Protein AF-A0AAN6WSN1-F1 (afdb_monomer_lite)

pLDDT: mean 79.39, std 18.11, range [33.16, 96.75]

Foldseek 3Di:
DDDPQDDDPNFGEDAQDALNDGDDADPVQKDFDADPVPRDGHHIYGDDDLLSVLRSVLSVLVVCLQVQLVVCCVVPVDDSVVSSVVSNVSSVVSNVVSVVVVVVVPDDDPPPPDDDPPDDPCPPPPDPPPDDD

Structure (mmCIF, N/CA/C/O backbone):
data_AF-A0AAN6WSN1-F1
#
_entry.id   AF-A0AAN6WSN1-F1
#
loop_
_atom_site.group_PDB
_atom_site.id
_atom_site.type_symbol
_atom_site.label_atom_id
_atom_site.label_alt_id
_atom_site.label_comp_id
_atom_site.label_asym_id
_atom_site.label_entity_id
_atom_site.label_seq_id
_atom_site.pdbx_PDB_ins_code
_atom_site.Cartn_x
_atom_site.Cartn_y
_atom_site.Cartn_z
_atom_site.occupancy
_atom_site.B_iso_or_equiv
_atom_site.auth_seq_id
_atom_site.auth_comp_id
_atom_site.auth_asym_id
_atom_site.auth_atom_id
_atom_site.pdbx_PDB_model_num
ATOM 1 N N . MET A 1 1 ? -12.529 13.467 -18.524 1.00 37.91 1 MET A N 1
ATOM 2 C CA . MET A 1 1 ? -11.155 13.296 -18.003 1.00 37.91 1 MET A CA 1
ATOM 3 C C . MET A 1 1 ? -10.475 12.191 -18.797 1.00 37.91 1 MET A C 1
ATOM 5 O O . MET A 1 1 ? -10.824 11.030 -18.634 1.00 37.91 1 MET A O 1
ATOM 9 N N . SER A 1 2 ? -9.598 12.546 -19.733 1.00 33.16 2 SER A N 1
ATOM 10 C CA . SER A 1 2 ? -8.891 11.603 -20.607 1.00 33.16 2 SER A CA 1
ATOM 11 C C . SER A 1 2 ? -7.834 10.828 -19.813 1.00 33.16 2 SER A C 1
ATOM 13 O O . SER A 1 2 ? -6.831 11.406 -19.399 1.00 33.16 2 SER A O 1
ATOM 15 N N . LYS A 1 3 ? -8.058 9.526 -19.582 1.00 44.72 3 LYS A N 1
ATOM 16 C CA . LYS A 1 3 ? -7.036 8.602 -19.062 1.00 44.72 3 LYS A CA 1
ATOM 17 C C . LYS A 1 3 ? -5.849 8.619 -20.032 1.00 44.72 3 LYS A C 1
ATOM 19 O O . LYS A 1 3 ? -5.996 8.194 -21.173 1.00 44.72 3 LYS A O 1
ATOM 24 N N . LEU A 1 4 ? -4.693 9.116 -19.594 1.00 47.78 4 LEU A N 1
ATOM 25 C CA . LEU A 1 4 ? -3.424 8.959 -20.307 1.00 47.78 4 LEU A CA 1
ATOM 26 C C . LEU A 1 4 ? -3.053 7.471 -20.279 1.00 47.78 4 LEU A C 1
ATOM 28 O O . LEU A 1 4 ? -2.417 6.992 -19.345 1.00 47.78 4 LEU A O 1
ATOM 32 N N . THR A 1 5 ? -3.532 6.710 -21.260 1.00 56.72 5 THR A N 1
ATOM 33 C CA . THR A 1 5 ? -3.188 5.296 -21.413 1.00 56.72 5 THR A CA 1
ATOM 34 C C . THR A 1 5 ? -1.816 5.214 -22.063 1.00 56.72 5 THR A C 1
ATOM 36 O O . THR A 1 5 ? -1.692 5.196 -23.283 1.00 56.72 5 THR A O 1
ATOM 39 N N . ILE A 1 6 ? -0.771 5.203 -21.240 1.00 68.06 6 ILE A N 1
ATOM 40 C CA . ILE A 1 6 ? 0.578 4.899 -21.710 1.00 68.06 6 ILE A CA 1
ATOM 41 C C . ILE A 1 6 ? 0.612 3.399 -22.029 1.00 68.06 6 ILE A C 1
ATOM 43 O O . ILE A 1 6 ? 0.208 2.565 -21.214 1.00 68.06 6 ILE A O 1
ATOM 47 N N . THR A 1 7 ? 1.025 3.060 -23.249 1.00 75.81 7 THR A N 1
ATOM 48 C CA . THR A 1 7 ? 1.013 1.687 -23.765 1.00 75.81 7 THR A CA 1
ATOM 49 C C . THR A 1 7 ? 2.424 1.133 -23.909 1.00 75.81 7 THR A C 1
ATOM 51 O O . THR A 1 7 ? 3.289 1.800 -24.469 1.00 75.81 7 THR A O 1
ATOM 54 N N . HIS A 1 8 ? 2.635 -0.113 -23.486 1.00 73.06 8 HIS A N 1
ATOM 55 C CA . HIS A 1 8 ? 3.847 -0.889 -23.744 1.00 73.06 8 HIS A CA 1
ATOM 56 C C . HIS A 1 8 ? 3.465 -2.154 -24.512 1.00 73.06 8 HIS A C 1
ATOM 58 O O . HIS A 1 8 ? 2.559 -2.879 -24.102 1.00 73.06 8 HIS A O 1
ATOM 64 N N . SER A 1 9 ? 4.124 -2.414 -25.646 1.00 73.56 9 SER A N 1
ATOM 65 C CA . SER A 1 9 ? 3.811 -3.565 -26.515 1.00 73.56 9 SER A CA 1
ATOM 66 C C . SER A 1 9 ? 2.314 -3.667 -26.870 1.00 73.56 9 SER A C 1
ATOM 68 O O . SER A 1 9 ? 1.702 -4.729 -26.754 1.00 73.56 9 SER A O 1
ATOM 70 N N . SER A 1 10 ? 1.704 -2.532 -27.236 1.00 77.25 10 SER A N 1
ATOM 71 C CA . SER A 1 10 ? 0.278 -2.404 -27.591 1.00 77.25 10 SER A CA 1
ATOM 72 C C . SER A 1 10 ? -0.724 -2.761 -26.479 1.00 77.25 10 SER A C 1
ATOM 74 O O . SER A 1 10 ? -1.912 -2.921 -26.750 1.00 77.25 10 SER A O 1
ATOM 76 N N . ARG A 1 11 ? -0.278 -2.862 -25.219 1.00 81.44 11 ARG A N 1
ATOM 77 C CA . ARG A 1 11 ? -1.132 -3.075 -24.038 1.00 81.44 11 ARG A CA 1
ATOM 78 C C . ARG A 1 11 ? -0.976 -1.937 -23.035 1.00 81.44 11 ARG A C 1
ATOM 80 O O . ARG A 1 11 ? 0.064 -1.286 -22.983 1.00 81.44 11 ARG A O 1
ATOM 87 N N . ALA A 1 12 ? -2.014 -1.694 -22.237 1.00 86.62 12 ALA A N 1
ATOM 88 C CA . ALA A 1 12 ? -2.003 -0.645 -21.221 1.00 86.62 12 ALA A CA 1
ATOM 89 C C . ALA A 1 12 ? -1.010 -0.962 -20.090 1.00 86.62 12 ALA A C 1
ATOM 91 O O . ALA A 1 12 ? -0.871 -2.120 -19.687 1.00 86.62 12 ALA A O 1
ATOM 92 N N . ILE A 1 13 ? -0.358 0.078 -19.571 1.00 87.31 13 ILE A N 1
ATOM 93 C CA . ILE A 1 13 ? 0.455 0.013 -18.356 1.00 87.31 13 ILE A CA 1
ATOM 94 C C . ILE A 1 13 ? -0.359 0.603 -17.204 1.00 87.31 13 ILE A C 1
ATOM 96 O O . ILE A 1 13 ? -0.892 1.708 -17.314 1.00 87.31 13 ILE A O 1
ATOM 100 N N . VAL A 1 14 ? -0.451 -0.132 -16.101 1.00 88.75 14 VAL A N 1
ATOM 101 C CA . VAL A 1 14 ? -1.025 0.343 -14.844 1.00 88.75 14 VAL A CA 1
ATOM 102 C C . VAL A 1 14 ? 0.088 1.032 -14.048 1.00 88.75 14 VAL A C 1
ATOM 104 O O . VAL A 1 14 ? 1.054 0.359 -13.671 1.00 88.75 14 VAL A O 1
ATOM 107 N N . PRO A 1 15 ? -0.003 2.357 -13.817 1.00 88.62 15 PRO A N 1
ATOM 108 C CA . PRO A 1 15 ? 0.990 3.073 -13.031 1.00 88.62 15 PRO A CA 1
ATOM 109 C C . PRO A 1 15 ? 0.796 2.807 -11.537 1.00 88.62 15 PRO A C 1
ATOM 111 O O . PRO A 1 15 ? -0.297 2.460 -11.081 1.00 88.62 15 PRO A O 1
ATOM 114 N N . LEU A 1 16 ? 1.857 3.029 -10.767 1.00 89.06 16 LEU A N 1
ATOM 115 C CA . LEU A 1 16 ? 1.780 3.054 -9.311 1.00 89.06 16 LEU A CA 1
ATOM 116 C C . LEU A 1 16 ? 1.109 4.356 -8.853 1.00 89.06 16 LEU A C 1
ATOM 118 O O . LEU A 1 16 ? 1.503 5.437 -9.287 1.00 89.06 16 LEU A O 1
ATOM 122 N N . TYR A 1 17 ? 0.109 4.264 -7.976 1.00 88.19 17 TYR A N 1
ATOM 123 C CA . TYR A 1 17 ? -0.580 5.429 -7.418 1.00 88.19 17 TYR A CA 1
ATOM 124 C C . TYR A 1 17 ? -0.120 5.699 -5.988 1.00 88.19 17 TYR A C 1
ATOM 126 O O . TYR A 1 17 ? -0.137 4.806 -5.144 1.00 88.19 17 TYR A O 1
ATOM 134 N N . ILE A 1 18 ? 0.237 6.950 -5.706 1.00 88.88 18 ILE A N 1
ATOM 135 C CA . ILE A 1 18 ? 0.512 7.439 -4.352 1.00 88.88 18 ILE A CA 1
ATOM 136 C C . ILE A 1 18 ? -0.355 8.675 -4.134 1.00 88.88 18 ILE A C 1
ATOM 138 O O . ILE A 1 18 ? -0.344 9.598 -4.949 1.00 88.88 18 ILE A O 1
ATOM 142 N N . SER A 1 19 ? -1.151 8.675 -3.061 1.00 86.31 19 SER A N 1
ATOM 143 C CA . SER A 1 19 ? -2.095 9.757 -2.739 1.00 86.31 19 SER A CA 1
ATOM 144 C C . SER A 1 19 ? -2.989 10.160 -3.927 1.00 86.31 19 SER A C 1
ATOM 146 O O . SER A 1 19 ? -3.161 11.341 -4.229 1.00 86.31 19 SER A O 1
ATOM 148 N N . GLY A 1 20 ? -3.499 9.164 -4.661 1.00 84.81 20 GLY A N 1
ATOM 149 C CA . GLY A 1 20 ? -4.365 9.360 -5.831 1.00 84.81 20 GLY A CA 1
ATOM 150 C C . GLY A 1 20 ? -3.663 9.883 -7.091 1.00 84.81 20 GLY A C 1
ATOM 151 O O . GLY A 1 20 ? -4.317 10.084 -8.115 1.00 84.81 20 GLY A O 1
ATOM 152 N N . ARG A 1 21 ? -2.339 10.086 -7.062 1.00 87.88 21 ARG A N 1
ATOM 153 C CA . ARG A 1 21 ? -1.555 10.563 -8.209 1.00 87.88 21 ARG A CA 1
ATOM 154 C C . ARG A 1 21 ? -0.745 9.419 -8.826 1.00 87.88 21 ARG A C 1
ATOM 156 O O . ARG A 1 21 ? -0.061 8.715 -8.083 1.00 87.88 21 ARG A O 1
ATOM 163 N N . PRO A 1 22 ? -0.792 9.227 -10.157 1.00 89.19 22 PRO A N 1
ATOM 164 C CA . PRO A 1 22 ? 0.052 8.242 -10.819 1.00 89.19 22 PRO A CA 1
ATOM 165 C C . PRO A 1 22 ? 1.509 8.719 -10.821 1.00 89.19 22 PRO A C 1
ATOM 167 O O . PRO A 1 22 ? 1.789 9.871 -11.161 1.00 89.19 22 PRO A O 1
ATOM 170 N N . LEU A 1 23 ? 2.434 7.835 -10.456 1.00 87.94 23 LEU A N 1
ATOM 171 C CA . LEU A 1 23 ? 3.867 8.078 -10.586 1.00 87.94 23 LEU A CA 1
ATOM 172 C C . LEU A 1 23 ? 4.328 7.981 -12.051 1.00 87.94 23 LEU A C 1
ATOM 174 O O . LEU A 1 23 ? 3.689 7.297 -12.858 1.00 87.94 23 LEU A O 1
ATOM 178 N N . PRO A 1 24 ? 5.445 8.644 -12.412 1.00 87.31 24 PRO A N 1
ATOM 179 C CA . PRO A 1 24 ? 6.069 8.482 -13.719 1.00 87.31 24 PRO A CA 1
ATOM 180 C C . PRO A 1 24 ? 6.444 7.024 -13.989 1.00 87.31 24 PRO A C 1
ATOM 182 O O . PRO A 1 24 ? 6.941 6.316 -13.110 1.00 87.31 24 PRO A O 1
ATOM 185 N N . ILE A 1 25 ? 6.238 6.587 -15.230 1.00 86.06 25 ILE A N 1
ATOM 186 C CA . ILE A 1 25 ? 6.506 5.207 -15.629 1.00 86.06 25 ILE A CA 1
ATOM 187 C C . ILE A 1 25 ? 8.008 5.000 -15.818 1.00 86.06 25 ILE A C 1
ATOM 189 O O . ILE A 1 25 ? 8.624 5.651 -16.659 1.00 86.06 25 ILE A O 1
ATOM 193 N N . ALA A 1 26 ? 8.567 4.061 -15.055 1.00 86.75 26 ALA A N 1
ATOM 194 C CA . ALA A 1 26 ? 9.944 3.590 -15.165 1.00 86.75 26 ALA A CA 1
ATOM 195 C C . ALA A 1 26 ? 9.991 2.338 -16.072 1.00 86.75 26 ALA A C 1
ATOM 197 O O . ALA A 1 26 ? 9.512 1.282 -15.646 1.00 86.75 26 ALA A O 1
ATOM 198 N N . PRO A 1 27 ? 10.503 2.425 -17.321 1.00 82.50 27 PRO A N 1
ATOM 199 C CA . PRO A 1 27 ? 10.441 1.329 -18.298 1.00 82.50 27 PRO A CA 1
ATOM 200 C C . PRO A 1 27 ? 11.171 0.053 -17.860 1.00 82.50 27 PRO A C 1
ATOM 202 O O . PRO A 1 27 ? 10.792 -1.044 -18.257 1.00 82.50 27 PRO A O 1
ATOM 205 N N . ASP A 1 28 ? 12.197 0.200 -17.024 1.00 87.50 28 ASP A N 1
ATOM 206 C CA . ASP A 1 28 ? 13.023 -0.866 -16.452 1.00 87.50 28 ASP A CA 1
ATOM 207 C C . ASP A 1 28 ? 12.300 -1.692 -15.377 1.00 87.50 28 ASP A C 1
ATOM 209 O O . ASP A 1 28 ? 12.762 -2.770 -15.010 1.00 87.50 28 ASP A O 1
ATOM 213 N N . ARG A 1 29 ? 11.156 -1.210 -14.877 1.00 85.75 29 ARG A N 1
ATOM 214 C CA . ARG A 1 29 ? 10.419 -1.813 -13.754 1.00 85.75 29 ARG A CA 1
ATOM 215 C C . ARG A 1 29 ? 9.030 -2.293 -14.145 1.00 85.75 29 ARG A C 1
ATOM 217 O O . ARG A 1 29 ? 8.147 -2.387 -13.298 1.00 85.75 29 ARG A O 1
ATOM 224 N N . ILE A 1 30 ? 8.806 -2.566 -15.424 1.00 90.81 30 ILE A N 1
ATOM 225 C CA . ILE A 1 30 ? 7.506 -3.003 -15.931 1.00 90.81 30 ILE A CA 1
ATOM 226 C C . ILE A 1 30 ? 7.483 -4.525 -16.048 1.00 90.81 30 ILE A C 1
ATOM 228 O O . ILE A 1 30 ? 8.377 -5.118 -16.646 1.00 90.81 30 ILE A O 1
ATOM 232 N N . PHE A 1 31 ? 6.432 -5.161 -15.533 1.00 90.00 31 PHE A N 1
ATOM 233 C CA . PHE A 1 31 ? 6.247 -6.609 -15.626 1.00 90.00 31 PHE A CA 1
ATOM 234 C C . PHE A 1 31 ? 4.855 -6.974 -16.173 1.00 90.00 31 PHE A C 1
ATOM 236 O O . PHE A 1 31 ? 3.893 -6.218 -15.991 1.00 90.00 31 PHE A O 1
ATOM 243 N N . PRO A 1 32 ? 4.731 -8.094 -16.912 1.00 91.94 32 PRO A N 1
ATOM 244 C CA . PRO A 1 32 ? 3.461 -8.510 -17.491 1.00 91.94 32 PRO A CA 1
ATOM 245 C C . PRO A 1 32 ? 2.537 -9.111 -16.429 1.00 91.94 32 PRO A C 1
ATOM 247 O O . PRO A 1 32 ? 2.943 -9.971 -15.650 1.00 91.94 32 PRO A O 1
ATOM 250 N N . ILE A 1 33 ? 1.265 -8.717 -16.458 1.00 91.12 33 ILE A N 1
ATOM 251 C CA . ILE A 1 33 ? 0.198 -9.376 -15.704 1.00 91.12 33 ILE A CA 1
ATOM 252 C C . ILE A 1 33 ? -0.478 -10.396 -16.615 1.00 91.12 33 ILE A C 1
ATOM 254 O O . ILE A 1 33 ? -1.064 -10.049 -17.650 1.00 91.12 33 ILE A O 1
ATOM 258 N N . ILE A 1 34 ? -0.380 -11.664 -16.226 1.00 92.69 34 ILE A N 1
ATOM 259 C CA . ILE A 1 34 ? -0.876 -12.807 -16.991 1.00 92.69 34 ILE A CA 1
ATOM 260 C C . ILE A 1 34 ? -2.226 -13.239 -16.418 1.00 92.69 34 ILE A C 1
ATOM 262 O O . ILE A 1 34 ? -2.375 -13.426 -15.212 1.00 92.69 34 ILE A O 1
ATOM 266 N N . ASN A 1 35 ? -3.222 -13.399 -17.289 1.00 90.50 35 ASN A N 1
ATOM 267 C CA . ASN A 1 35 ? -4.483 -14.023 -16.912 1.00 90.50 35 ASN A CA 1
ATOM 268 C C . ASN A 1 35 ? -4.273 -15.536 -16.795 1.00 90.50 35 ASN A C 1
ATOM 270 O O . ASN A 1 35 ? -4.018 -16.195 -17.801 1.00 90.50 35 ASN A O 1
ATOM 274 N N . ALA A 1 36 ? -4.432 -16.077 -15.587 1.00 92.00 36 ALA A N 1
ATOM 275 C CA . ALA A 1 36 ? -4.191 -17.491 -15.305 1.00 92.00 36 ALA A CA 1
ATOM 276 C C . ALA A 1 36 ? -5.097 -18.458 -16.093 1.00 92.00 36 ALA A C 1
ATOM 278 O O . ALA A 1 36 ? -4.691 -19.581 -16.362 1.00 92.00 36 ALA A O 1
ATOM 279 N N . ALA A 1 37 ? -6.308 -18.045 -16.484 1.00 92.31 37 ALA A N 1
ATOM 280 C CA . ALA A 1 37 ? -7.256 -18.908 -17.194 1.00 92.31 37 ALA A CA 1
ATOM 281 C C . ALA A 1 37 ? -6.987 -18.995 -18.706 1.00 92.31 37 ALA A C 1
ATOM 283 O O . ALA A 1 37 ? -7.382 -19.964 -19.348 1.00 92.31 37 ALA A O 1
ATOM 284 N N . GLN A 1 38 ? -6.363 -17.969 -19.288 1.00 92.00 38 GLN A N 1
ATOM 285 C CA . GLN A 1 38 ? -6.147 -17.859 -20.737 1.00 92.00 38 GLN A CA 1
ATOM 286 C C . GLN A 1 38 ? -4.671 -17.912 -21.137 1.00 92.00 38 GLN A C 1
ATOM 288 O O . GLN A 1 38 ? -4.385 -17.906 -22.333 1.00 92.00 38 GLN A O 1
ATOM 293 N N . ASP A 1 39 ? -3.766 -17.884 -20.156 1.00 88.50 39 ASP A N 1
ATOM 294 C CA . ASP A 1 39 ? -2.316 -17.749 -20.324 1.00 88.50 39 ASP A CA 1
ATOM 295 C C . ASP A 1 39 ? -1.923 -16.593 -21.268 1.00 88.50 39 ASP A C 1
ATOM 297 O O . ASP A 1 39 ? -1.019 -16.662 -22.098 1.00 88.50 39 ASP A O 1
ATOM 301 N N . LYS A 1 40 ? -2.680 -15.491 -21.181 1.00 89.12 40 LYS A N 1
ATOM 302 C CA . LYS A 1 40 ? -2.505 -14.292 -22.011 1.00 89.12 40 LYS A CA 1
ATOM 303 C C . LYS A 1 40 ? -2.155 -13.095 -21.145 1.00 89.12 40 LYS A C 1
ATOM 305 O O . LYS A 1 40 ? -2.786 -12.841 -20.117 1.00 89.12 40 LYS A O 1
ATOM 310 N N . ILE A 1 41 ? -1.192 -12.302 -21.612 1.00 88.31 41 ILE A N 1
ATOM 311 C CA . ILE A 1 41 ? -0.868 -11.011 -21.000 1.00 88.31 41 ILE A CA 1
ATOM 312 C C . ILE A 1 41 ? -2.084 -10.092 -21.165 1.00 88.31 41 ILE A C 1
ATOM 314 O O . ILE A 1 41 ? -2.537 -9.834 -22.284 1.00 88.31 41 ILE A O 1
ATOM 318 N N . THR A 1 42 ? -2.609 -9.607 -20.045 1.00 89.00 42 THR A N 1
ATOM 319 C CA . THR A 1 42 ? -3.775 -8.715 -20.016 1.00 89.00 42 THR A CA 1
ATOM 320 C C . THR A 1 42 ? -3.331 -7.260 -20.074 1.00 89.00 42 THR A C 1
ATOM 322 O O . THR A 1 42 ? -3.786 -6.494 -20.918 1.00 89.00 42 THR A O 1
ATOM 325 N N . HIS A 1 43 ? -2.404 -6.887 -19.200 1.00 87.62 43 HIS A N 1
ATOM 326 C CA . HIS A 1 43 ? -1.826 -5.552 -19.107 1.00 87.62 43 HIS A CA 1
ATOM 327 C C . HIS A 1 43 ? -0.433 -5.650 -18.483 1.00 87.62 43 HIS A C 1
ATOM 329 O O . HIS A 1 43 ? 0.001 -6.726 -18.071 1.00 87.62 43 HIS A O 1
ATOM 335 N N . TYR A 1 44 ? 0.270 -4.52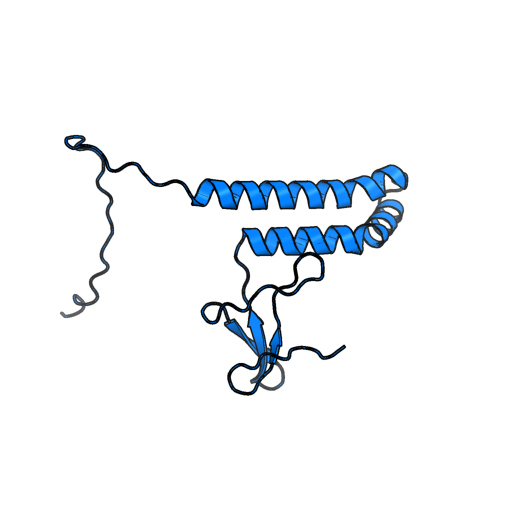8 -18.438 1.00 90.12 44 TYR A N 1
ATOM 336 C CA . TYR A 1 44 ? 1.535 -4.404 -17.730 1.00 90.12 44 TYR A CA 1
ATOM 337 C C . TYR A 1 44 ? 1.333 -3.619 -16.437 1.00 90.12 44 TYR A C 1
ATOM 339 O O . TYR A 1 44 ? 0.463 -2.751 -16.377 1.00 90.12 44 TYR A O 1
ATOM 347 N N . ALA A 1 45 ? 2.137 -3.899 -15.420 1.00 89.31 45 ALA A N 1
ATOM 348 C CA . ALA A 1 45 ? 2.156 -3.144 -14.173 1.00 89.31 45 ALA A CA 1
ATOM 349 C C . ALA A 1 45 ? 3.564 -2.609 -13.905 1.00 89.31 45 ALA A C 1
ATOM 351 O O . ALA A 1 45 ? 4.558 -3.252 -14.250 1.00 89.31 45 ALA A O 1
ATOM 352 N N . GLN A 1 46 ? 3.641 -1.424 -13.306 1.00 90.31 46 GLN A N 1
ATOM 353 C CA . GLN A 1 46 ? 4.893 -0.871 -12.803 1.00 90.31 46 GLN A CA 1
ATOM 354 C C . GLN A 1 46 ? 5.182 -1.420 -11.402 1.00 90.31 46 GLN A C 1
ATOM 356 O O . GLN A 1 46 ? 4.337 -1.344 -10.510 1.00 90.31 46 GLN A O 1
ATOM 361 N N . ALA A 1 47 ? 6.381 -1.964 -11.203 1.00 88.38 47 ALA A N 1
ATOM 362 C CA . ALA A 1 47 ? 6.867 -2.391 -9.901 1.00 88.38 47 ALA A CA 1
ATOM 363 C C . ALA A 1 47 ? 7.229 -1.186 -9.027 1.00 88.38 47 ALA A C 1
ATOM 365 O O . ALA A 1 47 ? 7.653 -0.138 -9.518 1.00 88.38 47 ALA A O 1
ATOM 366 N N . ALA A 1 48 ? 7.084 -1.370 -7.719 1.00 88.94 48 ALA A N 1
ATOM 367 C CA . ALA A 1 48 ? 7.426 -0.383 -6.709 1.00 88.94 48 ALA A CA 1
ATOM 368 C C . ALA A 1 48 ? 8.763 -0.740 -6.048 1.00 88.94 48 ALA A C 1
ATOM 370 O O . ALA A 1 48 ? 9.040 -1.909 -5.775 1.00 88.94 48 ALA A O 1
ATOM 371 N N . SER A 1 49 ? 9.572 0.267 -5.738 1.00 89.00 49 SER A N 1
ATOM 372 C CA . SER A 1 49 ? 10.615 0.141 -4.719 1.00 89.00 49 SER A CA 1
ATOM 373 C C . SER A 1 49 ? 9.997 0.097 -3.316 1.00 89.00 49 SER A C 1
ATOM 375 O O . SER A 1 49 ? 8.840 0.472 -3.121 1.00 89.00 49 SER A O 1
ATOM 377 N N . VAL A 1 50 ? 10.766 -0.342 -2.314 1.00 89.44 50 VAL A N 1
ATOM 378 C CA . VAL A 1 50 ? 10.277 -0.437 -0.926 1.00 89.44 50 VAL A CA 1
ATOM 379 C C . VAL A 1 50 ? 9.711 0.901 -0.412 1.00 89.44 50 VAL A C 1
ATOM 381 O O . VAL A 1 50 ? 8.589 0.894 0.097 1.00 89.44 50 VAL A O 1
ATOM 384 N N . PRO A 1 51 ? 10.383 2.061 -0.584 1.00 89.38 51 PRO A N 1
ATOM 385 C CA . PRO A 1 51 ? 9.832 3.341 -0.128 1.00 89.38 51 PRO A CA 1
ATOM 386 C C . PRO A 1 51 ? 8.528 3.736 -0.838 1.00 89.38 51 PRO A C 1
ATOM 388 O O . PRO A 1 51 ? 7.608 4.270 -0.213 1.00 89.38 51 PRO A O 1
ATOM 391 N N . GLU A 1 52 ? 8.423 3.448 -2.138 1.00 90.31 52 GLU A N 1
ATOM 392 C CA . GLU A 1 52 ? 7.221 3.726 -2.932 1.00 90.31 52 GLU A CA 1
ATOM 393 C C . GLU A 1 52 ? 6.051 2.832 -2.500 1.00 90.31 52 GLU A C 1
ATOM 395 O O . GLU A 1 52 ? 4.933 3.320 -2.343 1.00 90.31 52 GLU A O 1
ATOM 400 N N . ALA A 1 53 ? 6.308 1.547 -2.237 1.00 90.38 53 ALA A N 1
ATOM 401 C CA . ALA A 1 53 ? 5.304 0.598 -1.758 1.00 90.38 53 ALA A CA 1
ATOM 402 C C . ALA A 1 53 ? 4.754 0.987 -0.376 1.00 90.38 53 ALA A C 1
ATOM 404 O O . ALA A 1 53 ? 3.541 0.948 -0.156 1.00 90.38 53 ALA A O 1
ATOM 405 N N . LEU A 1 54 ? 5.626 1.413 0.544 1.00 92.12 54 LEU A N 1
ATOM 406 C CA . LEU A 1 54 ? 5.225 1.903 1.868 1.00 92.12 54 LEU A CA 1
ATOM 407 C C . LEU A 1 54 ? 4.384 3.183 1.766 1.00 92.12 54 LEU A C 1
ATOM 409 O O . LEU A 1 54 ? 3.352 3.303 2.424 1.00 92.12 54 LEU A O 1
ATOM 413 N N . SER A 1 55 ? 4.773 4.106 0.885 1.00 91.06 55 SER A N 1
ATOM 414 C CA . SER A 1 55 ? 4.045 5.361 0.652 1.00 91.06 55 SER A CA 1
ATOM 415 C C . SER A 1 55 ? 2.673 5.137 -0.000 1.00 91.06 55 SER A C 1
ATOM 417 O O . SER A 1 55 ? 1.688 5.792 0.361 1.00 91.06 55 SER A O 1
ATOM 419 N N . ALA A 1 56 ? 2.585 4.193 -0.941 1.00 91.38 56 ALA A N 1
ATOM 420 C CA . ALA A 1 56 ? 1.322 3.773 -1.542 1.00 91.38 56 ALA A CA 1
ATOM 421 C C . ALA A 1 56 ? 0.402 3.123 -0.494 1.00 91.38 56 ALA A C 1
ATOM 423 O O . ALA A 1 56 ? -0.770 3.482 -0.395 1.00 91.38 56 ALA A O 1
ATOM 424 N N . SER A 1 57 ? 0.950 2.243 0.349 1.00 92.75 57 SER A N 1
ATOM 425 C CA . SER A 1 57 ? 0.206 1.573 1.426 1.00 92.75 57 SER A CA 1
ATOM 426 C C . SER A 1 57 ? -0.327 2.563 2.465 1.00 92.75 57 SER A C 1
ATOM 428 O O . SER A 1 57 ? -1.488 2.475 2.854 1.00 92.75 57 SER A O 1
ATOM 430 N N . ALA A 1 58 ? 0.479 3.555 2.860 1.00 93.06 58 ALA A N 1
ATOM 431 C CA . ALA A 1 58 ? 0.041 4.627 3.753 1.00 93.06 58 ALA A CA 1
ATOM 432 C C . ALA A 1 58 ? -1.139 5.420 3.167 1.00 93.06 58 ALA A C 1
ATOM 434 O O . ALA A 1 58 ? -2.101 5.709 3.872 1.00 93.06 58 ALA A O 1
ATOM 435 N N . SER A 1 59 ? -1.099 5.712 1.863 1.00 92.25 59 SER A N 1
ATOM 436 C CA . SER A 1 59 ? -2.188 6.424 1.179 1.00 92.25 59 SER A CA 1
ATOM 437 C C . SER A 1 59 ? -3.496 5.624 1.188 1.00 92.25 59 SER A C 1
ATOM 439 O O . SER A 1 59 ? -4.563 6.192 1.400 1.00 92.25 59 SER A O 1
ATOM 441 N N . LEU A 1 60 ? -3.415 4.304 0.989 1.00 91.75 60 LEU A N 1
ATOM 442 C CA . LEU A 1 60 ? -4.582 3.421 1.043 1.00 91.75 60 LEU A CA 1
ATOM 443 C C . LEU A 1 60 ? -5.161 3.317 2.459 1.00 91.75 60 LEU A C 1
ATOM 445 O O . LEU A 1 60 ? -6.380 3.283 2.618 1.00 91.75 60 LEU A O 1
ATOM 449 N N . LEU A 1 61 ? -4.311 3.285 3.491 1.00 92.00 61 LEU A N 1
ATOM 450 C CA . LEU A 1 61 ? -4.765 3.296 4.885 1.00 92.00 61 LEU A CA 1
ATOM 451 C C . LEU A 1 61 ? -5.509 4.586 5.223 1.00 92.00 61 LEU A C 1
ATOM 453 O O . LEU A 1 61 ? -6.574 4.529 5.829 1.00 92.00 61 LEU A O 1
ATOM 457 N N . GLU A 1 62 ? -4.990 5.733 4.785 1.00 91.50 62 GLU A N 1
ATOM 458 C CA . GLU A 1 62 ? -5.648 7.028 4.975 1.00 91.50 62 GLU A CA 1
ATOM 459 C C . GLU A 1 62 ? -7.038 7.040 4.322 1.00 91.50 62 GLU A C 1
ATOM 461 O O . GLU A 1 62 ? -8.021 7.371 4.986 1.00 91.50 62 GLU A O 1
ATOM 466 N N . GLU A 1 63 ? -7.146 6.588 3.069 1.00 92.06 63 GLU A N 1
ATOM 467 C CA . GLU A 1 63 ? -8.416 6.523 2.334 1.00 92.06 63 GLU A CA 1
ATOM 468 C C . GLU A 1 63 ? -9.425 5.546 2.965 1.00 92.06 63 GLU A C 1
ATOM 470 O O . GLU A 1 63 ? -10.624 5.819 3.004 1.00 92.06 63 GLU A O 1
ATOM 475 N N . SER A 1 64 ? -8.948 4.427 3.514 1.00 91.81 64 SER A N 1
ATOM 476 C CA . SER A 1 64 ? -9.791 3.388 4.122 1.00 91.81 64 SER A CA 1
ATOM 477 C C . SER A 1 64 ? -10.012 3.550 5.632 1.00 91.81 64 SER A C 1
ATOM 479 O O . SER A 1 64 ? -10.688 2.713 6.237 1.00 91.81 64 SER A O 1
ATOM 481 N N . THR A 1 65 ? -9.522 4.642 6.238 1.00 93.44 65 THR A N 1
ATOM 482 C CA . THR A 1 65 ? -9.554 4.891 7.694 1.00 93.44 65 THR A CA 1
ATOM 483 C C . THR A 1 65 ? -10.932 4.649 8.298 1.00 93.44 65 THR A C 1
ATOM 485 O O . THR A 1 65 ? -11.054 3.908 9.269 1.00 93.44 65 THR A O 1
ATOM 488 N N . THR A 1 66 ? -11.986 5.227 7.717 1.00 91.31 66 THR A N 1
ATOM 489 C CA . THR A 1 66 ? -13.350 5.117 8.257 1.00 91.31 66 THR A CA 1
ATOM 490 C C . THR A 1 66 ? -13.865 3.681 8.233 1.00 91.31 66 THR A C 1
ATOM 492 O O . THR A 1 66 ? -14.491 3.241 9.195 1.00 91.31 66 THR A O 1
ATOM 495 N N . SER A 1 67 ? -13.576 2.934 7.163 1.00 93.56 67 SER A N 1
ATOM 496 C CA . SER A 1 67 ? -13.984 1.531 7.053 1.00 93.56 67 SER A CA 1
ATOM 497 C C . SER A 1 67 ? -13.247 0.668 8.073 1.00 93.56 67 SER A C 1
ATOM 499 O O . SER A 1 67 ? -13.873 -0.137 8.753 1.00 93.56 67 SER A O 1
ATOM 501 N N . ILE A 1 68 ? -11.931 0.853 8.206 1.00 93.88 68 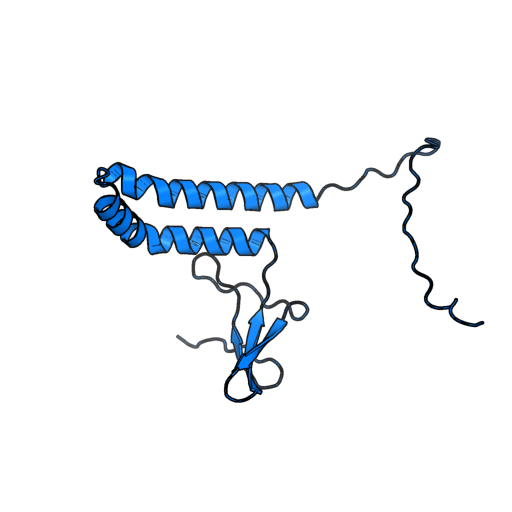ILE A N 1
ATOM 502 C CA . ILE A 1 68 ? -11.107 0.094 9.153 1.00 93.88 68 ILE A CA 1
ATOM 503 C C . ILE A 1 68 ? -11.514 0.419 10.592 1.00 93.88 68 ILE A C 1
ATOM 505 O O . ILE A 1 68 ? -11.669 -0.487 11.406 1.00 93.88 68 ILE A O 1
ATOM 509 N N . ALA A 1 69 ? -11.736 1.696 10.908 1.00 94.25 69 ALA A N 1
ATOM 510 C CA . ALA A 1 69 ? -12.168 2.129 12.230 1.00 94.25 69 ALA A CA 1
ATOM 511 C C . ALA A 1 69 ? -13.553 1.573 12.596 1.00 94.25 69 ALA A C 1
ATOM 513 O O . ALA A 1 69 ? -13.759 1.154 13.735 1.00 94.25 69 ALA A O 1
ATOM 514 N N . ALA A 1 70 ? -14.488 1.533 11.640 1.00 93.62 70 ALA A N 1
ATOM 515 C CA . ALA A 1 70 ? -15.805 0.937 11.846 1.00 93.62 70 ALA A CA 1
ATOM 516 C C . ALA A 1 70 ? -15.696 -0.563 12.157 1.00 93.62 70 ALA A C 1
ATOM 518 O O . ALA A 1 70 ? -16.234 -1.013 13.167 1.00 93.62 70 ALA A O 1
ATOM 519 N N . THR A 1 71 ? -14.943 -1.313 11.347 1.00 95.12 71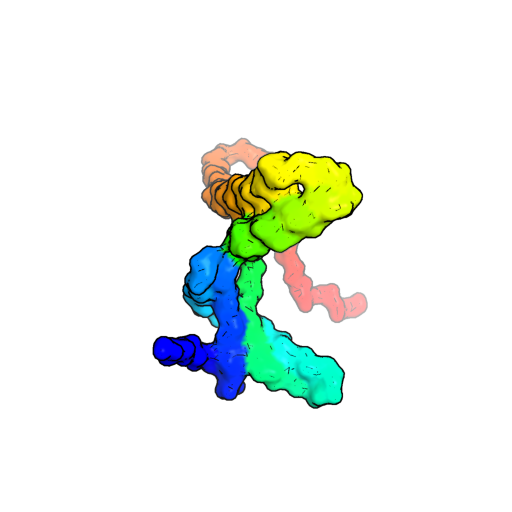 THR A N 1
ATOM 520 C CA . THR A 1 71 ? -14.692 -2.742 11.582 1.00 95.12 71 THR A CA 1
ATOM 521 C C . THR A 1 71 ? -14.016 -2.974 12.930 1.00 95.12 71 THR A C 1
ATOM 523 O O . THR A 1 71 ? -14.485 -3.784 13.722 1.00 95.12 71 THR A O 1
ATOM 526 N N . HIS A 1 72 ? -12.976 -2.204 13.250 1.00 94.94 72 HIS A N 1
ATOM 527 C CA . HIS A 1 72 ? -12.257 -2.337 14.512 1.00 94.94 72 HIS A CA 1
ATOM 528 C C . HIS A 1 72 ? -13.166 -2.077 15.723 1.00 94.94 72 HIS A C 1
ATOM 530 O O . HIS A 1 72 ? -13.149 -2.849 16.678 1.00 94.94 72 HIS A O 1
ATOM 536 N N . SER A 1 73 ? -13.999 -1.032 15.683 1.00 95.31 73 SER A N 1
ATOM 537 C CA . SER A 1 73 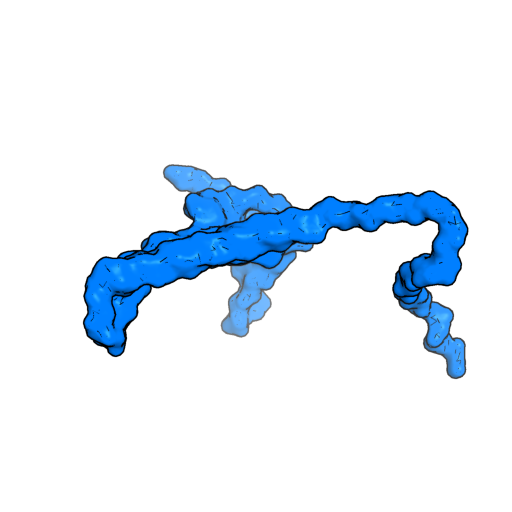? -14.941 -0.737 16.770 1.00 95.31 73 SER A CA 1
ATOM 538 C C . SER A 1 73 ? -15.962 -1.864 16.965 1.00 95.31 73 SER A C 1
ATOM 540 O O . SER A 1 73 ? -16.256 -2.224 18.105 1.00 95.31 73 SER A O 1
ATOM 542 N N . LEU A 1 74 ? -16.447 -2.470 15.874 1.00 95.25 74 LEU A N 1
ATOM 543 C CA . LEU A 1 74 ? -17.353 -3.621 15.928 1.00 95.25 74 LEU A CA 1
ATOM 544 C C . LEU A 1 74 ? -16.682 -4.874 16.509 1.00 95.25 74 LEU A C 1
ATOM 546 O O . LEU A 1 74 ? -17.310 -5.596 17.278 1.00 95.25 74 LEU A O 1
ATOM 550 N N . GLU A 1 75 ? -15.421 -5.131 16.162 1.00 96.75 75 GLU A N 1
ATOM 551 C CA . GLU A 1 75 ? -14.694 -6.335 16.585 1.00 96.75 75 GLU A CA 1
ATOM 552 C C . GLU A 1 75 ? -14.209 -6.272 18.037 1.00 96.75 75 GLU A C 1
ATOM 554 O O . GLU A 1 75 ? -14.229 -7.282 18.740 1.00 96.75 75 GLU A O 1
ATOM 559 N N . THR A 1 76 ? -13.769 -5.101 18.507 1.00 95.94 76 THR A N 1
ATOM 560 C CA . THR A 1 76 ? -13.096 -4.966 19.813 1.00 95.94 76 THR A CA 1
ATOM 561 C C . THR A 1 76 ? -13.895 -4.167 20.834 1.00 95.94 76 THR A C 1
ATOM 563 O O . THR A 1 76 ? -13.443 -3.991 21.964 1.00 95.94 76 THR A O 1
ATOM 566 N N . SER A 1 77 ? -15.079 -3.668 20.458 1.00 94.44 77 SER A N 1
ATOM 567 C CA . SER A 1 77 ? -15.861 -2.711 21.257 1.00 94.44 77 SER A CA 1
ATOM 568 C C . SER A 1 77 ? -15.079 -1.437 21.619 1.00 94.44 77 SER A C 1
ATOM 570 O O . SER A 1 77 ? -15.433 -0.727 22.563 1.00 94.44 77 SER A O 1
ATOM 572 N N . ALA A 1 78 ? -14.004 -1.126 20.883 1.00 93.25 78 ALA A N 1
ATOM 573 C CA . ALA A 1 78 ? -13.220 0.081 21.093 1.00 93.25 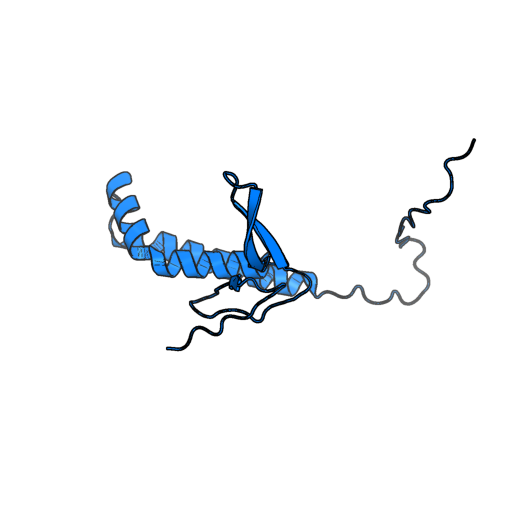78 ALA A CA 1
ATOM 574 C C . ALA A 1 78 ? -14.053 1.336 20.808 1.00 93.25 78 ALA A C 1
ATOM 576 O O . ALA A 1 78 ? -14.831 1.391 19.850 1.00 93.25 78 ALA A O 1
ATOM 577 N N . HIS A 1 79 ? -13.832 2.383 21.608 1.00 95.81 79 HIS A N 1
ATOM 578 C CA . HIS A 1 79 ? -14.467 3.677 21.382 1.00 95.81 79 HIS A CA 1
ATOM 579 C C . HIS A 1 79 ? -14.091 4.223 19.988 1.00 95.81 79 HIS A C 1
ATOM 581 O O . HIS A 1 79 ? -12.911 4.157 19.619 1.00 95.81 79 HIS A O 1
ATOM 587 N N . PRO A 1 80 ? -15.030 4.821 19.226 1.00 91.25 80 PRO A N 1
ATOM 588 C CA . PRO A 1 80 ? -14.769 5.273 17.859 1.00 91.25 80 PRO A CA 1
ATOM 589 C C . PRO A 1 80 ? -13.559 6.201 17.723 1.00 91.25 80 PRO A C 1
ATOM 591 O O . PRO A 1 80 ? -12.824 6.104 16.746 1.00 91.25 80 PRO A O 1
ATOM 594 N N . SER A 1 81 ? -13.294 7.071 18.703 1.00 92.25 81 SER A N 1
ATOM 595 C CA . SER A 1 81 ? -12.106 7.940 18.667 1.00 92.25 81 SER A CA 1
ATOM 596 C C . SER A 1 81 ? -10.789 7.155 18.685 1.00 92.25 81 SER A C 1
ATOM 598 O O . SER A 1 81 ? -9.862 7.509 17.961 1.00 92.25 81 SER A O 1
ATOM 600 N N . PHE A 1 82 ? -10.711 6.066 19.454 1.00 93.19 82 PHE A N 1
ATOM 601 C CA . PHE A 1 82 ? -9.538 5.194 19.485 1.00 93.19 82 PHE A CA 1
ATOM 602 C C . PHE A 1 82 ? -9.440 4.352 18.209 1.00 93.19 82 PHE A C 1
ATOM 604 O O . PHE A 1 82 ? -8.362 4.213 17.635 1.00 93.19 82 PHE A O 1
ATOM 611 N N . ALA A 1 83 ? -10.573 3.853 17.707 1.00 93.62 83 ALA A N 1
ATOM 612 C CA . ALA A 1 83 ? -10.606 3.082 16.470 1.00 93.62 83 ALA A CA 1
ATOM 613 C C . ALA A 1 83 ? -10.177 3.905 15.240 1.00 93.62 83 ALA A C 1
ATOM 615 O O . ALA A 1 83 ? -9.507 3.371 14.362 1.00 93.62 83 ALA A O 1
ATOM 616 N N . ASN A 1 84 ? -10.496 5.205 15.203 1.00 92.00 84 ASN A N 1
ATOM 617 C CA . ASN A 1 84 ? -10.056 6.127 14.147 1.00 92.00 84 ASN A CA 1
ATOM 618 C C . ASN A 1 84 ? -8.581 6.534 14.262 1.00 92.00 84 ASN A C 1
ATOM 620 O O . ASN A 1 84 ? -7.966 6.897 13.262 1.00 92.00 84 ASN A O 1
ATOM 624 N N . PHE A 1 85 ? -8.002 6.484 15.462 1.00 93.12 85 PHE A N 1
ATOM 625 C CA . PHE A 1 85 ? -6.609 6.870 15.677 1.00 93.12 85 PHE A CA 1
ATOM 626 C C . PHE A 1 85 ? -5.622 5.874 15.048 1.00 93.12 85 PHE A C 1
ATOM 628 O O . PHE A 1 85 ? -4.650 6.287 14.415 1.00 93.12 85 PHE A O 1
ATOM 635 N N . LEU A 1 86 ? -5.870 4.567 15.191 1.00 92.62 86 LEU A N 1
ATOM 636 C CA . LEU A 1 86 ? -4.904 3.534 14.796 1.00 92.62 86 LEU A CA 1
ATOM 637 C C . LEU A 1 86 ? -4.563 3.513 13.295 1.00 92.62 86 LEU A C 1
ATOM 639 O O . LEU A 1 86 ? -3.372 3.439 12.989 1.00 92.62 86 LEU A O 1
ATOM 643 N N . PRO A 1 87 ? -5.521 3.613 12.350 1.00 92.25 87 PRO A N 1
ATOM 644 C CA . PRO A 1 87 ? -5.187 3.645 10.925 1.00 92.25 87 PRO A CA 1
ATOM 645 C C . PRO A 1 87 ? -4.327 4.860 10.556 1.00 92.25 87 PRO A C 1
ATOM 647 O O . PRO A 1 87 ? -3.371 4.728 9.793 1.00 92.25 87 PRO A O 1
ATOM 650 N N . GLY A 1 88 ? -4.609 6.024 11.156 1.00 91.38 88 GLY A N 1
ATOM 651 C CA . GLY A 1 88 ? -3.817 7.239 10.957 1.00 91.38 88 GLY A CA 1
ATOM 652 C C . GLY A 1 88 ? -2.399 7.119 11.523 1.00 91.38 88 GLY A C 1
ATOM 653 O O . GLY A 1 88 ? -1.431 7.472 10.850 1.00 91.38 88 GLY A O 1
ATOM 654 N N . ALA A 1 89 ? -2.256 6.555 12.726 1.00 93.50 89 ALA A N 1
ATOM 655 C CA . ALA A 1 89 ? -0.949 6.283 13.320 1.00 93.50 89 ALA A CA 1
ATOM 656 C C . ALA A 1 89 ? -0.136 5.282 12.477 1.00 93.50 89 ALA A C 1
ATOM 658 O O . ALA A 1 89 ? 1.048 5.501 12.228 1.00 93.50 89 ALA A O 1
ATOM 659 N N . ALA A 1 90 ? -0.774 4.219 11.977 1.00 93.94 90 ALA A N 1
ATOM 660 C CA . ALA A 1 90 ? -0.133 3.247 11.096 1.00 93.94 90 ALA A CA 1
ATOM 661 C C . ALA A 1 90 ? 0.354 3.890 9.786 1.00 93.94 90 ALA A C 1
ATOM 663 O O . ALA A 1 90 ? 1.493 3.663 9.378 1.00 93.94 90 ALA A O 1
ATOM 664 N N . ALA A 1 91 ? -0.463 4.739 9.154 1.00 92.88 91 ALA A N 1
ATOM 665 C CA . ALA A 1 91 ? -0.059 5.476 7.958 1.00 92.88 91 ALA A CA 1
ATOM 666 C C . ALA A 1 91 ? 1.147 6.398 8.223 1.00 92.88 91 ALA A C 1
ATOM 668 O O . ALA A 1 91 ? 2.084 6.426 7.421 1.00 92.88 91 ALA A O 1
ATOM 669 N N . ALA A 1 92 ? 1.170 7.097 9.364 1.00 92.50 92 ALA A N 1
ATOM 670 C CA . ALA A 1 92 ? 2.294 7.946 9.758 1.00 92.50 92 ALA A CA 1
ATOM 671 C C . ALA A 1 92 ? 3.598 7.145 9.926 1.00 92.50 92 ALA A C 1
ATOM 673 O O . ALA A 1 92 ? 4.626 7.534 9.372 1.00 92.50 92 ALA A O 1
ATOM 674 N N . ILE A 1 93 ? 3.538 5.988 10.596 1.00 95.06 93 ILE A N 1
ATOM 675 C CA . ILE A 1 93 ? 4.691 5.089 10.773 1.00 95.06 93 ILE A CA 1
ATOM 676 C C . ILE A 1 93 ? 5.225 4.615 9.417 1.00 95.06 93 ILE A C 1
ATOM 678 O O . ILE A 1 93 ? 6.430 4.654 9.173 1.00 95.06 93 ILE A O 1
ATOM 682 N N . LEU A 1 94 ? 4.347 4.202 8.496 1.00 92.88 94 LEU A N 1
ATOM 683 C CA . LEU A 1 94 ? 4.773 3.761 7.162 1.00 92.88 94 LEU A CA 1
ATOM 684 C C . LEU A 1 94 ? 5.498 4.873 6.390 1.00 92.88 94 LEU A C 1
ATOM 686 O O . LEU A 1 94 ? 6.489 4.598 5.711 1.00 92.88 94 LEU A O 1
ATOM 690 N N . ARG A 1 95 ? 5.043 6.127 6.511 1.00 91.75 95 ARG A N 1
ATOM 691 C CA . ARG A 1 95 ? 5.707 7.288 5.893 1.00 91.75 95 ARG A CA 1
ATOM 692 C C . ARG A 1 95 ? 7.069 7.571 6.526 1.00 91.75 95 ARG A C 1
ATOM 694 O O . ARG A 1 95 ? 8.020 7.860 5.801 1.00 91.75 95 ARG A O 1
ATOM 701 N N . GLU A 1 96 ? 7.184 7.450 7.844 1.00 91.50 96 GLU A N 1
ATOM 702 C CA . GLU A 1 96 ? 8.449 7.628 8.562 1.00 91.50 96 GLU A CA 1
ATOM 703 C C . GLU A 1 96 ? 9.490 6.578 8.150 1.00 91.50 96 GLU A C 1
ATOM 705 O O . GLU A 1 96 ? 10.634 6.918 7.831 1.00 91.50 96 GLU A O 1
ATOM 710 N N . VAL A 1 97 ? 9.084 5.308 8.060 1.00 91.62 97 VAL A N 1
ATOM 711 C CA . VAL A 1 97 ? 9.954 4.224 7.581 1.00 91.62 97 VAL A CA 1
ATOM 712 C C . VAL A 1 97 ? 10.357 4.457 6.123 1.00 91.62 97 VAL A C 1
ATOM 714 O O . VAL A 1 97 ? 11.534 4.326 5.785 1.00 91.62 97 VAL A O 1
ATOM 717 N N . ALA A 1 98 ? 9.421 4.860 5.258 1.00 88.50 98 ALA A N 1
ATOM 718 C CA . ALA A 1 98 ? 9.719 5.168 3.859 1.00 88.50 98 ALA A CA 1
ATOM 719 C C . ALA A 1 98 ? 10.751 6.306 3.716 1.00 88.50 98 ALA A C 1
ATOM 721 O O . ALA A 1 98 ? 11.693 6.197 2.922 1.00 88.50 98 ALA A O 1
ATOM 722 N N . GLY A 1 99 ? 10.612 7.376 4.508 1.00 83.56 99 GLY A N 1
ATOM 723 C CA . GLY A 1 99 ? 11.568 8.487 4.545 1.00 83.56 99 GLY A CA 1
ATOM 724 C C . GLY A 1 99 ? 12.941 8.073 5.084 1.00 83.56 99 GLY A C 1
ATOM 725 O O . GLY A 1 99 ? 13.974 8.440 4.515 1.00 83.56 99 GLY A O 1
ATOM 726 N N . SER A 1 100 ? 12.959 7.235 6.123 1.00 85.44 100 SER A N 1
ATOM 727 C CA . SER A 1 100 ? 14.189 6.710 6.724 1.00 85.44 100 SER A CA 1
ATOM 728 C C . SER A 1 100 ? 14.976 5.836 5.747 1.00 85.44 100 SER A C 1
ATOM 730 O O . SER A 1 100 ? 16.181 6.023 5.590 1.00 85.44 100 SER A O 1
ATOM 732 N N . LEU A 1 101 ? 14.303 4.936 5.020 1.00 83.88 101 LEU A N 1
ATOM 733 C CA . LEU A 1 101 ? 14.931 4.104 3.985 1.00 83.88 101 LEU A CA 1
ATOM 734 C C . LEU A 1 101 ? 15.505 4.942 2.842 1.00 83.88 101 LEU A C 1
ATOM 736 O O . LEU A 1 101 ? 16.613 4.679 2.376 1.00 83.88 101 LEU A O 1
ATOM 740 N N . SER A 1 102 ? 14.772 5.973 2.422 1.00 77.44 102 SER A N 1
ATOM 741 C CA . SER A 1 102 ? 15.230 6.892 1.377 1.00 77.44 102 SER A CA 1
ATOM 742 C C . SER A 1 102 ? 16.503 7.633 1.797 1.00 77.44 102 SER A C 1
ATOM 744 O O . SER A 1 102 ? 17.372 7.867 0.968 1.00 77.44 102 SER A O 1
ATOM 746 N N . THR A 1 103 ? 16.648 7.946 3.087 1.00 72.00 103 THR A N 1
ATOM 747 C CA . THR A 1 103 ? 17.838 8.617 3.629 1.00 72.00 103 THR A CA 1
ATOM 748 C C . THR A 1 103 ? 19.005 7.641 3.810 1.00 72.00 103 THR A C 1
ATOM 750 O O . THR A 1 103 ? 20.116 7.913 3.357 1.00 72.00 103 THR A O 1
ATOM 753 N N . ALA A 1 104 ? 18.762 6.471 4.409 1.00 68.81 104 ALA A N 1
ATOM 754 C CA . ALA A 1 104 ? 19.795 5.477 4.709 1.00 68.81 104 ALA A CA 1
ATOM 755 C C . ALA A 1 104 ? 20.494 4.927 3.451 1.00 68.81 104 ALA A C 1
ATOM 757 O O . ALA A 1 104 ? 21.686 4.634 3.486 1.00 68.81 104 ALA A O 1
ATOM 758 N N . LEU A 1 105 ? 19.780 4.835 2.324 1.00 60.53 105 LEU A N 1
ATOM 759 C CA . LEU A 1 105 ? 20.325 4.350 1.050 1.00 60.53 105 LEU A CA 1
ATOM 760 C C . LEU A 1 105 ? 21.099 5.414 0.246 1.00 60.53 105 LEU A C 1
ATOM 762 O O . LEU A 1 105 ? 21.551 5.122 -0.858 1.00 60.53 105 LEU A O 1
ATOM 766 N N . THR A 1 106 ? 21.274 6.631 0.775 1.00 62.22 106 THR A N 1
ATOM 767 C CA . THR A 1 106 ? 22.024 7.715 0.101 1.00 62.22 106 THR A CA 1
ATOM 768 C C . THR A 1 106 ? 23.415 7.972 0.688 1.00 62.22 106 THR A C 1
ATOM 770 O O . THR A 1 106 ? 24.120 8.872 0.235 1.00 62.22 106 THR A O 1
ATOM 773 N N . GLY A 1 107 ? 23.852 7.171 1.666 1.00 59.53 107 GLY A N 1
ATOM 774 C CA . GLY A 1 107 ? 25.192 7.285 2.240 1.00 59.53 107 GLY A CA 1
ATOM 775 C C . GLY A 1 107 ? 26.279 6.820 1.268 1.00 59.53 107 GLY A C 1
ATOM 776 O O . GLY A 1 107 ? 26.329 5.649 0.899 1.00 59.53 107 GLY A O 1
ATOM 777 N N . SER A 1 108 ? 27.189 7.714 0.878 1.00 65.25 108 SER A N 1
ATOM 778 C CA . SER A 1 108 ? 28.447 7.323 0.239 1.00 65.25 108 SER A CA 1
ATOM 779 C C . SER A 1 108 ? 29.456 6.915 1.311 1.00 65.25 108 SER A C 1
ATOM 781 O O . SER A 1 108 ? 29.711 7.693 2.232 1.00 65.25 108 SER A O 1
ATOM 783 N N . ILE A 1 109 ? 30.076 5.741 1.173 1.00 67.12 109 ILE A N 1
ATOM 784 C CA . ILE A 1 109 ? 31.297 5.425 1.923 1.00 67.12 109 ILE A CA 1
ATOM 785 C C . ILE A 1 109 ? 32.347 6.462 1.492 1.00 67.12 109 ILE A C 1
ATOM 787 O O . ILE A 1 109 ? 32.619 6.553 0.290 1.00 67.12 109 ILE A O 1
ATOM 791 N N . PRO A 1 110 ? 32.902 7.281 2.406 1.00 69.75 110 PRO A N 1
ATOM 792 C CA . PRO A 1 110 ? 33.960 8.209 2.037 1.00 69.75 110 PRO A CA 1
ATOM 793 C C . PRO A 1 110 ? 35.121 7.409 1.429 1.00 69.75 110 PRO A C 1
ATOM 795 O O . PRO A 1 110 ? 35.466 6.355 1.971 1.00 69.75 110 PRO A O 1
ATOM 798 N N . PRO A 1 111 ? 35.716 7.852 0.304 1.00 66.06 111 PRO A N 1
ATOM 799 C CA . PRO A 1 111 ? 36.880 7.176 -0.245 1.00 66.06 111 PRO A CA 1
ATOM 800 C C . PRO A 1 111 ? 37.961 7.172 0.834 1.00 66.06 111 PRO A C 1
ATOM 802 O O . PRO A 1 111 ? 38.392 8.235 1.281 1.00 66.06 111 PRO A O 1
ATOM 805 N N . GLY A 1 112 ? 38.346 5.979 1.289 1.00 57.81 112 GLY A N 1
ATOM 806 C CA . GLY A 1 112 ? 39.403 5.821 2.277 1.00 57.81 112 GLY A CA 1
ATOM 807 C C . GLY A 1 112 ? 40.666 6.488 1.751 1.00 57.81 112 GLY A C 1
ATOM 808 O O . GLY A 1 112 ? 41.263 6.028 0.777 1.00 57.81 112 GLY A O 1
ATOM 809 N N . THR A 1 113 ? 41.054 7.606 2.359 1.00 56.00 113 THR A N 1
ATOM 810 C CA . THR A 1 113 ? 42.385 8.174 2.163 1.00 56.00 113 THR A CA 1
ATOM 811 C C . THR A 1 113 ? 43.381 7.122 2.630 1.00 56.00 113 THR A C 1
ATOM 813 O O . THR A 1 113 ? 43.215 6.572 3.715 1.00 56.00 113 THR A O 1
ATOM 816 N N . GLY A 1 114 ? 44.329 6.784 1.759 1.00 56.25 114 GLY A N 1
ATOM 817 C CA . GLY A 1 114 ? 45.067 5.526 1.782 1.00 56.25 114 GLY A CA 1
ATOM 818 C C . GLY A 1 114 ? 45.713 5.118 3.110 1.00 56.25 114 GLY A C 1
ATOM 819 O O . GLY A 1 114 ? 46.005 5.944 3.970 1.00 56.25 114 GLY A O 1
ATOM 820 N N . ASN A 1 115 ? 46.016 3.814 3.164 1.00 54.94 115 ASN A N 1
ATOM 821 C CA . ASN A 1 115 ? 46.748 3.059 4.189 1.00 54.94 115 ASN A CA 1
ATOM 822 C C . ASN A 1 115 ? 45.967 2.378 5.326 1.00 54.94 115 ASN A C 1
ATOM 824 O O . ASN A 1 115 ? 46.576 2.038 6.338 1.00 54.94 115 ASN A O 1
ATOM 828 N N . ASP A 1 116 ? 44.685 2.055 5.141 1.00 51.97 116 ASP A N 1
ATOM 829 C CA . ASP A 1 116 ? 44.004 1.109 6.038 1.00 51.97 116 ASP A CA 1
ATOM 830 C C . ASP A 1 116 ? 43.961 -0.306 5.410 1.00 51.97 116 ASP A C 1
ATOM 832 O O . ASP A 1 116 ? 43.215 -0.527 4.451 1.00 51.97 116 ASP A O 1
ATOM 836 N N . PRO A 1 117 ? 44.768 -1.282 5.879 1.00 50.47 117 PRO A N 1
ATOM 837 C CA . PRO A 1 117 ? 44.860 -2.624 5.288 1.00 50.47 117 PRO A CA 1
ATOM 838 C C . PRO A 1 117 ? 43.647 -3.528 5.584 1.00 50.47 117 PRO A C 1
ATOM 840 O O . PRO A 1 117 ? 43.714 -4.736 5.370 1.00 50.47 117 PRO A O 1
ATOM 843 N N . SER A 1 118 ? 42.540 -2.980 6.089 1.00 48.88 118 SER A N 1
ATOM 844 C CA . SER A 1 118 ? 41.404 -3.754 6.599 1.00 48.88 118 SER A CA 1
ATOM 845 C C . SER A 1 118 ? 40.136 -3.708 5.730 1.00 48.88 118 SER A C 1
ATOM 847 O O . SER A 1 118 ? 39.192 -4.449 6.004 1.00 48.88 118 SER A O 1
ATOM 849 N N . ILE A 1 119 ? 40.103 -2.934 4.635 1.00 50.84 119 ILE A N 1
ATOM 850 C CA . ILE A 1 119 ? 38.925 -2.862 3.751 1.00 50.84 119 ILE A CA 1
ATOM 851 C C . ILE A 1 119 ? 39.177 -3.623 2.444 1.00 50.84 119 ILE A C 1
ATOM 853 O O . ILE A 1 119 ? 39.464 -3.050 1.395 1.00 50.84 119 ILE A O 1
ATOM 857 N N . HIS A 1 120 ? 39.016 -4.944 2.495 1.00 43.72 120 HIS A N 1
ATOM 858 C CA . HIS A 1 120 ? 38.816 -5.750 1.294 1.00 43.72 120 HIS A CA 1
ATOM 859 C C . HIS A 1 120 ? 37.322 -5.792 0.964 1.00 43.72 120 HIS A C 1
ATOM 861 O O . HIS A 1 120 ? 36.577 -6.618 1.489 1.00 43.72 120 HIS A O 1
ATOM 867 N N . VAL A 1 121 ? 36.871 -4.918 0.060 1.00 48.66 121 VAL A N 1
ATOM 868 C CA . VAL A 1 121 ? 35.595 -5.140 -0.631 1.00 48.66 121 VAL A CA 1
ATOM 869 C C . VAL A 1 121 ? 35.814 -6.309 -1.591 1.00 48.66 121 VAL A C 1
ATOM 871 O O . VAL A 1 121 ? 36.310 -6.137 -2.705 1.00 48.66 121 VAL A O 1
ATOM 874 N N . LEU A 1 122 ? 35.486 -7.520 -1.142 1.00 41.31 122 LEU A N 1
ATOM 875 C CA . LEU A 1 122 ? 35.391 -8.697 -2.001 1.00 41.31 122 LEU A CA 1
ATOM 876 C C . LEU A 1 122 ? 34.170 -8.530 -2.912 1.00 41.31 122 LEU A C 1
ATOM 878 O O . LEU A 1 122 ? 33.095 -9.062 -2.652 1.00 41.31 122 LEU A O 1
ATOM 882 N N . ILE A 1 123 ? 34.330 -7.768 -3.995 1.00 47.84 123 ILE A N 1
ATOM 883 C CA . ILE A 1 123 ? 33.449 -7.906 -5.154 1.00 47.84 123 ILE A CA 1
ATOM 884 C C . ILE A 1 123 ? 33.850 -9.227 -5.802 1.00 47.84 123 ILE A C 1
ATOM 886 O O . ILE A 1 123 ? 34.779 -9.287 -6.610 1.00 47.84 123 ILE A O 1
ATOM 890 N N . GLU A 1 124 ? 33.189 -10.305 -5.389 1.00 42.44 124 GLU A N 1
ATOM 891 C CA . GLU A 1 124 ? 33.364 -11.620 -5.983 1.00 42.44 124 GLU A CA 1
ATOM 892 C C . GLU A 1 124 ? 32.860 -11.559 -7.431 1.00 42.44 124 GLU A C 1
ATOM 894 O O . GLU A 1 124 ? 31.672 -11.658 -7.744 1.00 42.44 124 GLU A O 1
ATOM 899 N N . LYS A 1 125 ? 33.792 -11.293 -8.345 1.00 40.94 125 LYS A N 1
ATOM 900 C CA . LYS A 1 125 ? 33.552 -11.294 -9.781 1.00 40.94 125 LYS A CA 1
ATOM 901 C C . LYS A 1 125 ? 33.313 -12.748 -10.184 1.00 40.94 125 LYS A C 1
ATOM 903 O O . LYS A 1 125 ? 34.262 -13.474 -10.468 1.00 40.94 125 LYS A O 1
ATOM 908 N N . LYS A 1 126 ? 32.051 -13.188 -10.179 1.00 40.72 126 LYS A N 1
ATOM 909 C CA . LYS A 1 126 ? 31.644 -14.501 -10.698 1.00 40.72 126 LYS A CA 1
ATOM 910 C C . LYS A 1 126 ? 32.071 -14.596 -12.166 1.00 40.72 126 LYS A C 1
ATOM 912 O O . LYS A 1 126 ? 31.412 -14.059 -13.052 1.00 40.72 126 LYS A O 1
ATOM 917 N N . ASN A 1 127 ? 33.217 -15.225 -12.408 1.00 41.78 127 ASN A N 1
ATOM 918 C CA . ASN A 1 127 ? 33.774 -15.442 -13.736 1.00 41.78 127 ASN A CA 1
ATOM 919 C C . ASN A 1 127 ? 33.064 -16.658 -14.366 1.00 41.78 127 ASN A C 1
ATOM 921 O O . ASN A 1 127 ? 33.135 -17.744 -13.789 1.00 41.78 127 ASN A O 1
ATOM 925 N N . PRO A 1 128 ? 32.354 -16.531 -15.501 1.00 49.50 128 PRO A N 1
ATOM 926 C CA . PRO A 1 128 ? 31.503 -17.600 -16.029 1.00 49.50 128 PRO A CA 1
ATOM 927 C C . PRO A 1 128 ? 32.256 -18.624 -16.904 1.00 49.50 128 PRO A C 1
ATOM 929 O O . PRO A 1 128 ? 31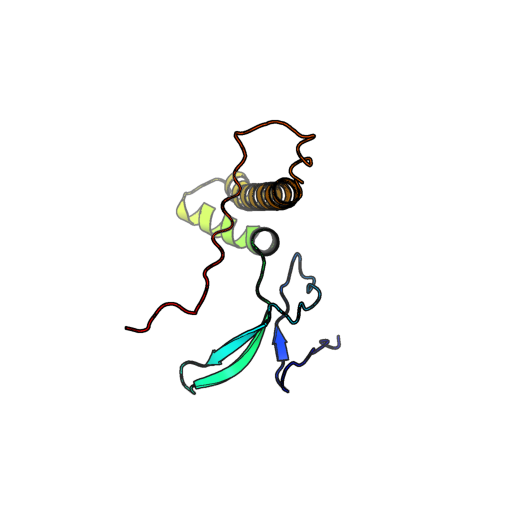.667 -19.190 -17.818 1.00 49.50 128 PRO A O 1
ATOM 932 N N . SER A 1 129 ? 33.546 -18.881 -16.668 1.00 52.53 129 SER A N 1
ATOM 933 C CA . SER A 1 129 ? 34.368 -19.681 -17.595 1.00 52.53 129 SER A CA 1
ATOM 934 C C . SER A 1 129 ? 35.342 -20.652 -16.919 1.00 52.53 129 SER A C 1
ATOM 936 O O . SER A 1 129 ? 36.514 -20.709 -17.282 1.00 52.53 129 SER A O 1
ATOM 938 N N . ALA A 1 130 ? 34.863 -21.437 -15.954 1.00 47.44 130 ALA A N 1
ATOM 939 C CA . ALA A 1 130 ? 35.590 -22.603 -15.447 1.00 47.44 130 ALA A CA 1
ATOM 940 C C . ALA A 1 130 ? 34.611 -23.745 -15.122 1.00 47.44 130 ALA A C 1
ATOM 942 O O . ALA A 1 130 ? 34.322 -24.037 -13.968 1.00 47.44 130 ALA A O 1
ATOM 943 N N . LEU A 1 131 ? 34.052 -24.346 -16.174 1.00 46.22 131 LEU A N 1
ATOM 944 C CA . LEU A 1 131 ? 33.314 -25.612 -16.124 1.00 46.22 131 LEU A CA 1
ATOM 945 C C . LEU A 1 131 ? 33.659 -26.429 -17.381 1.00 46.22 131 LEU A C 1
ATOM 947 O O . LEU A 1 131 ? 32.835 -26.611 -18.262 1.00 46.22 131 LEU A O 1
ATOM 951 N N . PHE A 1 132 ? 34.929 -26.822 -17.471 1.00 38.34 132 PHE A N 1
ATOM 952 C CA . PHE A 1 132 ? 35.534 -27.845 -18.340 1.00 38.34 132 PHE A CA 1
ATOM 953 C C . PHE A 1 132 ? 36.886 -28.119 -17.647 1.00 38.34 132 PHE A C 1
ATOM 955 O O . PHE A 1 132 ? 37.635 -27.167 -17.440 1.00 38.34 132 PHE A O 1
ATOM 962 N N . PHE A 1 133 ? 37.243 -29.288 -17.124 1.00 44.16 133 PHE A N 1
ATOM 963 C CA . PHE A 1 133 ? 36.955 -30.689 -17.422 1.00 44.16 133 PHE A CA 1
ATOM 964 C C . PHE A 1 133 ? 36.826 -31.476 -16.112 1.00 44.16 133 PHE A C 1
ATOM 966 O O . PHE A 1 133 ? 37.467 -31.053 -15.123 1.00 44.16 133 PHE A O 1
#

Radius of gyration: 22.99 Å; chains: 1; bounding box: 64×44×49 Å

Secondary structure (DSSP, 8-state):
------EETTEEEEPPEETTEEPPP-GGGEEEEEETTTTEEEEEEEPPPHHHHHHHHHHHHHHHHHHHHHHHHHHH---HHHHHHHHHHHHHHHHHHHHHHHHHTTPPPPP--S--TT---------S-----

Sequence (133 aa):
MSKLTITHSSRAIVPLYISGRPLPIAPDRIFPIINAAQDKITHYAQAASVPEALSASASLLEESTTSIAATHSLETSAHPSFANFLPGAAAAILREVAGSLSTALTGSIPPGTGNDPSIHVLIEKKNPSALFF

Organism: NCBI:txid1536484